Protein AF-A0A958UE60-F1 (afdb_monomer_lite)

Secondary structure (DSSP, 8-state):
-HHHHHHHHHHHHHHHHHHTT--HHHHH---TT-S--HHHHHHHHHHHHHHHHHT--

Structure (mmCIF, N/CA/C/O backbone):
data_AF-A0A958UE60-F1
#
_entry.id   AF-A0A958UE60-F1
#
loop_
_atom_site.group_PDB
_atom_site.id
_atom_site.type_symbol
_atom_site.label_atom_id
_atom_site.label_alt_id
_atom_site.label_comp_id
_atom_site.label_asym_id
_atom_site.label_entity_id
_atom_site.label_seq_id
_atom_site.pdbx_PDB_ins_code
_atom_site.Cartn_x
_atom_site.Cartn_y
_atom_site.Cartn_z
_atom_site.occupancy
_atom_site.B_iso_or_equiv
_atom_site.auth_seq_id
_atom_site.auth_comp_id
_atom_site.auth_asym_id
_atom_site.auth_atom_id
_atom_site.pdbx_PDB_model_num
ATOM 1 N N . MET A 1 1 ? -15.034 6.060 16.533 1.00 83.62 1 MET A N 1
ATOM 2 C CA . MET A 1 1 ? -13.603 5.738 16.351 1.00 83.62 1 MET A CA 1
ATOM 3 C C . MET A 1 1 ? -13.398 4.295 15.917 1.00 83.62 1 MET A C 1
ATOM 5 O O . MET A 1 1 ? -12.675 4.085 14.954 1.00 83.62 1 MET A O 1
ATOM 9 N N . GLU A 1 2 ? -14.048 3.314 16.552 1.00 91.69 2 GLU A N 1
ATOM 10 C CA . GLU A 1 2 ? -13.913 1.891 16.185 1.00 91.69 2 GLU A CA 1
ATOM 11 C C . GLU A 1 2 ? -14.213 1.621 14.704 1.00 91.69 2 GLU A C 1
ATOM 13 O O . GLU A 1 2 ? -13.390 1.048 13.998 1.00 91.69 2 GLU A O 1
ATOM 18 N N . LYS A 1 3 ? -15.329 2.151 14.184 1.00 95.69 3 LYS A N 1
ATOM 19 C CA . LYS A 1 3 ? -15.686 2.034 12.760 1.00 95.69 3 LYS A CA 1
ATOM 20 C C . LYS A 1 3 ? -14.606 2.593 11.821 1.00 95.69 3 LYS A C 1
ATOM 22 O O . LYS A 1 3 ? -14.321 1.992 10.792 1.00 95.69 3 LYS A O 1
ATOM 27 N N . GLN A 1 4 ? -13.994 3.727 12.16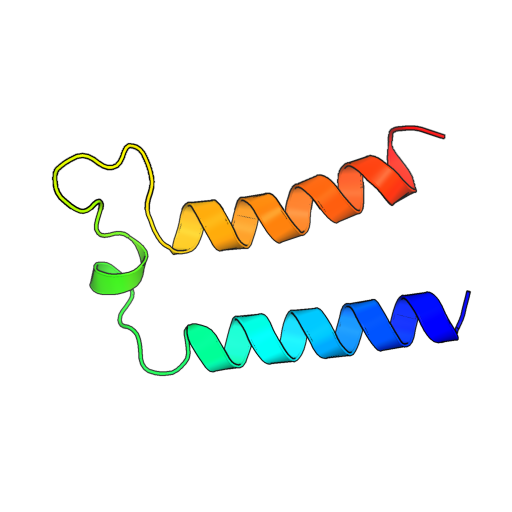4 1.00 93.69 4 GLN A N 1
ATOM 28 C CA . GLN A 1 4 ? -12.925 4.347 11.373 1.00 93.69 4 GLN A CA 1
ATOM 29 C C . GLN A 1 4 ? -11.658 3.481 11.357 1.00 93.69 4 GLN A C 1
ATOM 31 O O . GLN A 1 4 ? -11.021 3.342 10.314 1.00 93.69 4 GLN A O 1
ATOM 36 N N . VAL A 1 5 ? -11.319 2.866 12.492 1.00 94.00 5 VAL A N 1
ATOM 37 C CA . VAL A 1 5 ? -10.189 1.934 12.598 1.00 94.00 5 VAL A CA 1
ATOM 38 C C . VAL A 1 5 ? -10.444 0.661 11.785 1.00 94.00 5 VAL A C 1
ATOM 40 O O . VAL A 1 5 ? -9.540 0.195 11.092 1.00 94.00 5 VAL A O 1
ATOM 43 N N . GLU A 1 6 ? -11.664 0.124 11.797 1.00 97.69 6 GLU A N 1
ATOM 44 C CA . GLU A 1 6 ? -12.012 -1.045 10.978 1.00 97.69 6 GLU A CA 1
ATOM 45 C C . GLU A 1 6 ? -11.971 -0.739 9.476 1.00 97.69 6 GLU A C 1
ATOM 47 O O . GLU A 1 6 ? -11.403 -1.514 8.704 1.00 97.69 6 GLU A O 1
ATOM 52 N N . ILE A 1 7 ? -12.456 0.435 9.058 1.00 95.62 7 ILE A N 1
ATOM 53 C CA . ILE A 1 7 ? -12.319 0.904 7.670 1.00 95.62 7 ILE A CA 1
ATOM 54 C C . ILE A 1 7 ? -10.838 1.031 7.282 1.00 95.62 7 ILE A C 1
ATOM 56 O O . ILE A 1 7 ? -10.439 0.568 6.213 1.00 95.62 7 ILE A O 1
ATOM 60 N N . LEU A 1 8 ? -9.994 1.596 8.154 1.00 95.00 8 LEU A N 1
ATOM 61 C CA . LEU A 1 8 ? -8.551 1.695 7.910 1.00 95.00 8 LEU A CA 1
ATOM 62 C C . LEU A 1 8 ? -7.910 0.313 7.708 1.00 95.00 8 LEU A C 1
ATOM 64 O O . LEU A 1 8 ? -7.110 0.134 6.786 1.00 95.00 8 LEU A O 1
ATOM 68 N N . LYS A 1 9 ? -8.256 -0.671 8.547 1.00 96.19 9 LYS A N 1
ATOM 69 C CA . LYS A 1 9 ? -7.758 -2.049 8.416 1.00 96.19 9 LYS A CA 1
ATOM 70 C C . LYS A 1 9 ? -8.221 -2.692 7.110 1.00 96.19 9 LYS A C 1
ATOM 72 O O . LYS A 1 9 ? -7.402 -3.311 6.431 1.00 96.19 9 LYS A O 1
ATOM 77 N N . ALA A 1 10 ? -9.494 -2.535 6.747 1.00 97.25 10 ALA A N 1
ATOM 78 C CA . ALA A 1 10 ? -10.042 -3.062 5.499 1.00 97.25 10 ALA A CA 1
ATOM 79 C C . ALA A 1 10 ? -9.326 -2.466 4.276 1.00 97.25 10 ALA A C 1
ATOM 81 O O . ALA A 1 10 ? -8.864 -3.212 3.413 1.00 97.25 10 ALA A O 1
ATOM 82 N N . ASN A 1 11 ? -9.123 -1.146 4.255 1.00 95.69 11 ASN A N 1
ATOM 83 C CA . ASN A 1 11 ? -8.401 -0.465 3.179 1.00 95.69 11 ASN A CA 1
ATOM 84 C C . ASN A 1 11 ? -6.948 -0.946 3.066 1.00 95.69 11 ASN A C 1
ATOM 86 O O . ASN A 1 11 ? -6.480 -1.231 1.966 1.00 95.69 11 ASN A O 1
ATOM 90 N N . ARG A 1 12 ? -6.236 -1.100 4.192 1.00 96.19 12 ARG A N 1
ATOM 91 C CA . ARG A 1 12 ? -4.857 -1.619 4.190 1.00 96.19 12 ARG A CA 1
ATOM 92 C C . ARG A 1 12 ? -4.775 -3.052 3.664 1.00 96.19 12 ARG A C 1
ATOM 94 O O . ARG A 1 12 ? -3.870 -3.348 2.891 1.00 96.19 12 ARG A O 1
ATOM 101 N N . LYS A 1 13 ? -5.724 -3.921 4.028 1.00 97.94 13 LYS A N 1
ATOM 102 C CA . LYS A 1 13 ? -5.815 -5.282 3.471 1.00 97.94 13 LYS A CA 1
ATOM 103 C C . LYS A 1 13 ? -6.076 -5.261 1.964 1.00 97.94 13 LYS A C 1
ATOM 105 O O . LYS A 1 13 ? -5.417 -5.993 1.235 1.00 97.94 13 LYS A O 1
ATOM 110 N N . GLY A 1 14 ? -6.976 -4.394 1.498 1.00 97.69 14 GLY A N 1
ATOM 111 C CA . GLY A 1 14 ? -7.244 -4.216 0.069 1.00 97.69 14 GLY A CA 1
ATOM 112 C C . GLY A 1 14 ? -5.998 -3.784 -0.706 1.00 97.69 14 GLY A C 1
ATOM 113 O O . GLY A 1 14 ? -5.661 -4.396 -1.712 1.00 97.69 14 GLY A O 1
ATOM 114 N N . ILE A 1 15 ? -5.259 -2.793 -0.196 1.00 96.94 15 ILE A N 1
ATOM 115 C CA . ILE A 1 15 ? -4.006 -2.331 -0.815 1.00 96.94 15 ILE A CA 1
ATOM 116 C C . ILE A 1 15 ? -2.964 -3.454 -0.876 1.00 96.94 15 ILE A C 1
ATOM 118 O O . ILE A 1 15 ? -2.309 -3.602 -1.903 1.00 96.94 15 ILE A O 1
ATOM 122 N N . LEU A 1 16 ? -2.819 -4.255 0.186 1.00 97.31 16 LEU A N 1
ATOM 123 C CA . LEU A 1 16 ? -1.896 -5.395 0.195 1.00 97.31 16 LEU A CA 1
ATOM 124 C C . LEU A 1 16 ? -2.266 -6.442 -0.860 1.00 97.31 16 LEU A C 1
ATOM 126 O O . LEU A 1 16 ? -1.390 -6.886 -1.592 1.00 97.31 16 LEU A O 1
ATOM 130 N N . SER A 1 17 ? -3.552 -6.777 -0.982 1.00 98.06 17 SER A N 1
A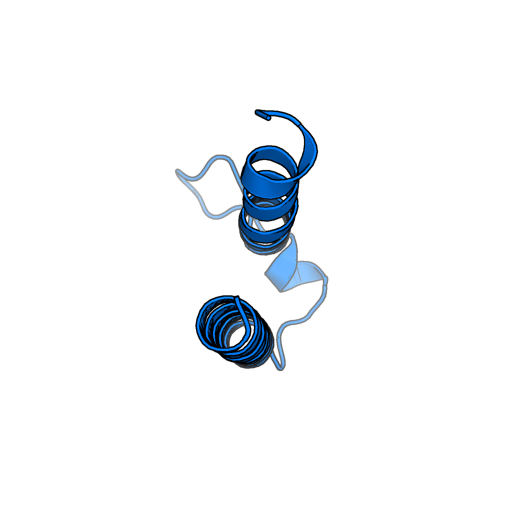TOM 131 C CA . SER A 1 17 ? -4.033 -7.718 -2.000 1.00 98.06 17 SER A CA 1
ATOM 132 C C . SER A 1 17 ? -3.785 -7.208 -3.425 1.00 98.06 17 SER A C 1
ATOM 134 O O . SER A 1 17 ? -3.405 -7.983 -4.295 1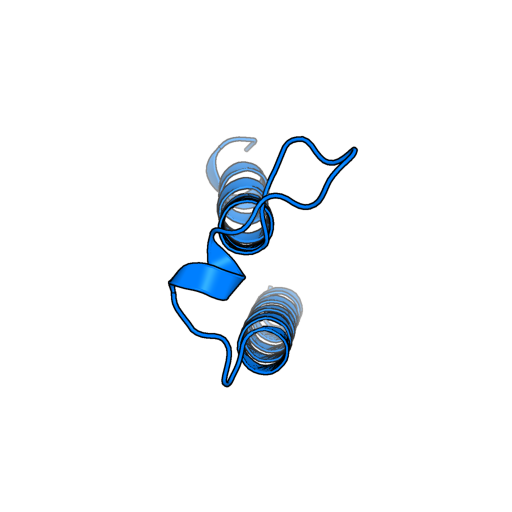.00 98.06 17 SER A O 1
ATOM 136 N N . LEU A 1 18 ? -3.913 -5.897 -3.667 1.00 96.94 18 LEU A N 1
ATOM 137 C CA . LEU A 1 18 ? -3.639 -5.296 -4.981 1.00 96.94 18 LEU A CA 1
ATOM 138 C C . LEU A 1 18 ? -2.174 -5.405 -5.421 1.00 96.94 18 LEU A C 1
ATOM 140 O O . LEU A 1 18 ? -1.898 -5.363 -6.619 1.00 96.94 18 LEU A O 1
ATOM 144 N N . ILE A 1 19 ? -1.240 -5.492 -4.474 1.00 97.50 19 ILE A N 1
ATOM 145 C CA . ILE A 1 19 ? 0.197 -5.587 -4.765 1.00 97.50 19 ILE A CA 1
ATOM 146 C C . ILE A 1 19 ? 0.754 -7.000 -4.564 1.00 97.50 19 ILE A C 1
ATOM 148 O O . ILE A 1 19 ? 1.953 -7.221 -4.747 1.00 97.50 19 ILE A O 1
ATOM 152 N N . GLU A 1 20 ? -0.094 -7.948 -4.177 1.00 97.94 20 GLU A N 1
ATOM 153 C CA . GLU A 1 20 ? 0.289 -9.330 -3.934 1.00 97.94 20 GLU A CA 1
ATOM 154 C C . GLU A 1 20 ? 0.795 -9.988 -5.228 1.00 97.94 20 GLU A C 1
ATOM 156 O O . GLU A 1 20 ? 0.250 -9.788 -6.312 1.00 97.94 20 GLU A O 1
ATOM 161 N N . GLY A 1 21 ? 1.894 -10.739 -5.132 1.00 97.88 21 GLY A N 1
ATOM 162 C CA . GLY A 1 21 ? 2.527 -11.387 -6.286 1.00 97.88 21 GLY A CA 1
ATOM 163 C C . GLY A 1 21 ? 3.375 -10.470 -7.179 1.00 97.88 21 GLY A C 1
ATOM 164 O O . GLY A 1 21 ? 4.044 -10.970 -8.084 1.00 97.88 21 GLY A O 1
ATOM 165 N N . LEU A 1 22 ? 3.419 -9.155 -6.928 1.00 98.25 22 LEU A N 1
ATOM 166 C CA . LEU A 1 22 ? 4.335 -8.261 -7.638 1.00 98.25 22 LEU A CA 1
ATOM 167 C C . LEU A 1 22 ? 5.770 -8.416 -7.124 1.00 98.25 22 LEU A C 1
ATOM 169 O O . LEU A 1 22 ? 6.041 -8.393 -5.924 1.00 98.25 22 LEU A O 1
ATOM 173 N N . SER A 1 23 ? 6.720 -8.496 -8.052 1.00 98.44 23 SER A N 1
ATOM 174 C CA . SER A 1 23 ? 8.142 -8.409 -7.719 1.00 98.44 23 SER A CA 1
ATOM 175 C C . SER A 1 23 ? 8.530 -6.990 -7.287 1.00 98.44 23 SER A C 1
ATOM 177 O O . SER A 1 23 ? 7.933 -5.998 -7.715 1.00 98.44 23 SER A O 1
ATOM 179 N N . ILE A 1 24 ? 9.617 -6.869 -6.519 1.00 97.94 24 ILE A N 1
ATOM 180 C CA . ILE A 1 24 ? 10.231 -5.577 -6.157 1.00 97.94 24 ILE A CA 1
ATOM 181 C C . ILE A 1 24 ? 10.471 -4.704 -7.399 1.00 97.94 24 ILE A C 1
ATOM 183 O O . ILE A 1 24 ? 10.238 -3.497 -7.367 1.00 97.94 24 ILE A O 1
ATOM 187 N N . MET A 1 25 ? 10.908 -5.305 -8.509 1.00 98.38 25 MET A N 1
ATOM 188 C CA . MET A 1 25 ? 11.147 -4.583 -9.759 1.00 98.38 25 MET A CA 1
ATOM 189 C C . MET A 1 25 ? 9.850 -3.995 -10.332 1.00 98.38 25 MET A C 1
ATOM 191 O O . MET A 1 25 ? 9.836 -2.834 -10.736 1.00 98.38 25 MET A O 1
ATOM 195 N N . GLN A 1 26 ? 8.756 -4.761 -10.340 1.00 98.38 26 GLN A N 1
ATOM 196 C CA . GLN A 1 26 ? 7.452 -4.279 -10.809 1.00 98.38 26 GLN A CA 1
ATOM 197 C C . GLN A 1 26 ? 6.906 -3.168 -9.908 1.00 98.38 26 GLN A C 1
ATOM 199 O O . GLN A 1 26 ? 6.416 -2.163 -10.417 1.00 98.38 26 GLN A O 1
ATOM 204 N N . LEU A 1 27 ? 7.064 -3.294 -8.588 1.00 98.44 27 LEU A N 1
ATOM 205 C CA . LEU A 1 27 ? 6.652 -2.260 -7.632 1.00 98.44 27 LEU A CA 1
ATOM 206 C C . LEU A 1 27 ? 7.378 -0.927 -7.844 1.00 98.44 27 LEU A C 1
ATOM 208 O O . LEU A 1 27 ? 6.795 0.137 -7.627 1.00 98.44 27 LEU A O 1
ATOM 212 N N . ASN A 1 28 ? 8.640 -0.988 -8.272 1.00 98.50 28 ASN A N 1
ATOM 213 C CA . ASN A 1 28 ? 9.492 0.182 -8.455 1.00 98.50 28 ASN A CA 1
ATOM 214 C C . ASN A 1 28 ? 9.513 0.722 -9.893 1.00 98.50 28 ASN A C 1
ATOM 216 O O . ASN A 1 28 ? 10.069 1.799 -10.130 1.00 98.50 28 ASN A O 1
ATOM 220 N N . LYS A 1 29 ? 8.894 0.028 -10.855 1.00 98.50 29 LYS A N 1
ATOM 221 C CA . LYS A 1 29 ? 8.837 0.473 -12.250 1.00 98.50 29 LYS A CA 1
ATOM 222 C C . LYS A 1 29 ? 8.003 1.750 -12.370 1.00 98.50 29 LYS A C 1
ATOM 224 O O . LYS A 1 29 ? 6.851 1.786 -11.953 1.00 98.50 29 LYS A O 1
ATOM 229 N N . ILE A 1 30 ? 8.574 2.771 -13.007 1.00 98.56 30 ILE A N 1
ATOM 230 C CA . ILE A 1 30 ? 7.851 3.971 -13.446 1.00 98.56 30 ILE A CA 1
ATOM 231 C C . ILE A 1 30 ? 7.416 3.746 -14.906 1.00 98.56 30 ILE A C 1
ATOM 233 O O . ILE A 1 30 ? 8.289 3.561 -15.766 1.00 98.56 30 ILE A O 1
ATOM 237 N N . PRO A 1 31 ? 6.105 3.690 -15.211 1.00 97.62 31 PRO A N 1
ATOM 238 C CA . PRO A 1 31 ? 5.624 3.578 -16.586 1.00 97.62 31 PRO A CA 1
ATOM 239 C C . PRO A 1 31 ? 5.871 4.867 -17.383 1.00 97.62 31 PRO A C 1
ATOM 241 O O . PRO A 1 31 ? 5.964 5.958 -16.821 1.00 97.62 31 PRO A O 1
ATOM 244 N N . GLN A 1 32 ? 5.954 4.757 -18.710 1.00 98.06 32 GLN A N 1
ATOM 245 C CA . GLN A 1 32 ? 6.130 5.925 -19.577 1.00 98.06 32 GLN A CA 1
ATOM 246 C C . GLN A 1 32 ? 4.963 6.909 -19.401 1.00 98.06 32 GLN A C 1
ATOM 248 O O . GLN A 1 32 ? 3.803 6.507 -19.382 1.00 98.06 32 GLN A O 1
ATOM 253 N N . GLY A 1 33 ? 5.278 8.198 -19.260 1.00 98.00 33 GLY A N 1
ATOM 254 C CA . GLY A 1 33 ? 4.284 9.252 -19.024 1.00 98.00 33 GLY A CA 1
ATOM 255 C C . GLY A 1 33 ? 3.875 9.434 -17.556 1.00 98.00 33 GLY A C 1
ATOM 256 O O . GLY A 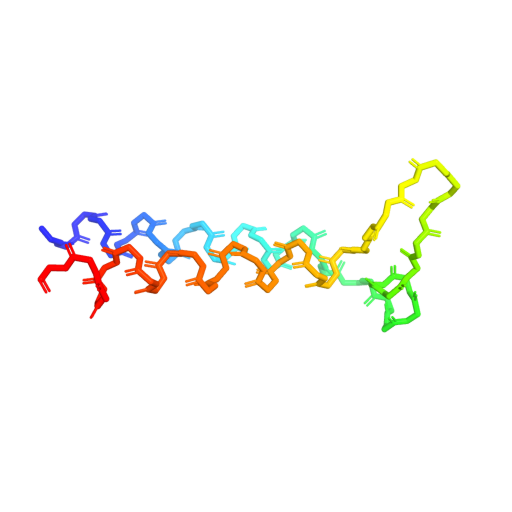1 33 ? 3.229 10.430 -17.236 1.00 98.00 33 GLY A O 1
ATOM 257 N N . PHE A 1 34 ? 4.294 8.545 -16.650 1.00 98.19 34 PHE A N 1
ATOM 258 C CA . PHE A 1 34 ? 4.083 8.691 -15.209 1.00 98.19 34 PHE A CA 1
ATOM 259 C C . PHE A 1 34 ? 5.334 9.232 -14.512 1.00 98.19 34 PHE A C 1
ATOM 261 O O . PHE A 1 34 ? 6.456 9.096 -14.996 1.00 98.19 34 P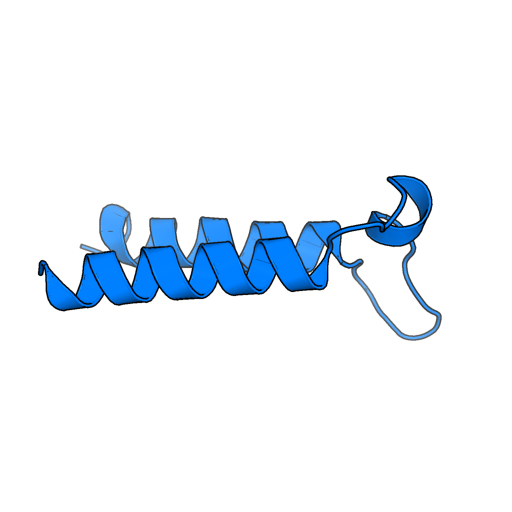HE A O 1
ATOM 268 N N . LYS A 1 35 ? 5.132 9.854 -13.345 1.00 97.81 35 LYS A N 1
ATOM 269 C CA . LYS A 1 35 ? 6.207 10.435 -12.518 1.00 97.81 35 LYS A CA 1
ATOM 270 C C . LYS A 1 35 ? 6.507 9.634 -11.246 1.00 97.81 35 LYS A C 1
ATOM 272 O O . LYS A 1 35 ? 7.392 10.016 -10.489 1.00 97.81 35 LYS A O 1
ATOM 277 N N . ASN A 1 36 ? 5.765 8.559 -10.983 1.00 98.12 36 ASN A N 1
ATOM 278 C CA . ASN A 1 36 ? 5.907 7.728 -9.789 1.00 98.12 36 ASN A CA 1
ATOM 279 C C . ASN A 1 36 ? 5.645 6.245 -10.106 1.00 98.12 36 ASN A C 1
ATOM 281 O O . ASN A 1 36 ? 5.330 5.887 -11.242 1.00 98.12 36 ASN A O 1
ATOM 285 N N . ASN A 1 37 ? 5.838 5.386 -9.106 1.00 98.44 37 ASN A N 1
ATOM 286 C CA . ASN A 1 37 ? 5.648 3.940 -9.194 1.00 98.44 37 ASN A CA 1
ATOM 287 C C . ASN A 1 37 ? 4.630 3.451 -8.147 1.00 98.44 37 ASN A C 1
ATOM 289 O O . ASN A 1 37 ? 4.125 4.226 -7.329 1.00 98.44 37 ASN A O 1
ATOM 293 N N . ILE A 1 38 ? 4.307 2.157 -8.178 1.00 98.38 38 ILE A N 1
ATOM 294 C CA . ILE A 1 38 ? 3.317 1.550 -7.274 1.00 98.38 38 ILE A CA 1
ATOM 295 C C . ILE A 1 38 ? 3.752 1.707 -5.813 1.00 98.38 38 ILE A C 1
ATOM 297 O O . ILE A 1 38 ? 2.942 2.118 -4.981 1.00 98.38 38 ILE A O 1
ATOM 301 N N . ALA A 1 39 ? 5.029 1.455 -5.507 1.00 98.19 39 ALA A N 1
ATOM 302 C CA . ALA A 1 39 ? 5.563 1.590 -4.151 1.00 98.19 39 ALA A CA 1
ATOM 303 C C . ALA A 1 39 ? 5.374 3.012 -3.592 1.00 98.19 39 ALA A C 1
ATOM 305 O O . ALA A 1 39 ? 4.923 3.178 -2.457 1.00 98.19 39 ALA A O 1
ATOM 306 N N . TRP A 1 40 ? 5.646 4.036 -4.406 1.00 98.44 40 TRP A N 1
ATOM 307 C CA . TRP A 1 40 ? 5.444 5.436 -4.039 1.00 98.44 40 TRP A CA 1
ATOM 308 C C . TRP A 1 40 ? 3.972 5.732 -3.738 1.00 98.44 40 TRP A C 1
ATOM 310 O O . TRP A 1 40 ? 3.669 6.346 -2.718 1.00 98.44 40 TRP A O 1
ATOM 320 N N . ASN A 1 41 ? 3.046 5.251 -4.575 1.00 98.19 41 ASN A N 1
ATOM 321 C CA . ASN A 1 41 ? 1.611 5.466 -4.364 1.00 98.19 41 ASN A CA 1
ATOM 322 C C . ASN A 1 41 ? 1.109 4.788 -3.073 1.00 98.19 41 ASN A C 1
ATOM 324 O O . ASN A 1 41 ? 0.358 5.401 -2.314 1.00 98.19 41 ASN A O 1
ATOM 328 N N . VAL A 1 42 ? 1.566 3.566 -2.769 1.00 97.81 42 VAL A N 1
ATOM 329 C CA . VAL A 1 42 ? 1.228 2.866 -1.512 1.00 97.81 42 VAL A CA 1
ATOM 330 C C . VAL A 1 42 ? 1.771 3.615 -0.292 1.00 97.81 42 VAL A C 1
ATOM 332 O O . VAL A 1 42 ? 1.041 3.832 0.678 1.00 97.81 42 VAL A O 1
ATOM 335 N N . ALA A 1 43 ? 3.030 4.056 -0.344 1.00 97.00 43 ALA A N 1
ATOM 336 C CA . ALA A 1 43 ? 3.636 4.837 0.731 1.00 97.00 43 ALA A CA 1
ATOM 337 C C . ALA A 1 43 ? 2.906 6.173 0.944 1.00 97.00 43 ALA A C 1
ATOM 339 O O . ALA A 1 43 ? 2.637 6.551 2.085 1.00 97.00 43 ALA A O 1
ATOM 340 N N . HIS A 1 44 ? 2.524 6.851 -0.144 1.00 97.00 44 HIS A N 1
ATOM 341 C CA . HIS A 1 44 ? 1.768 8.100 -0.100 1.00 97.00 44 HIS A CA 1
ATOM 342 C C . HIS A 1 44 ? 0.409 7.929 0.599 1.00 97.00 44 HIS A C 1
ATOM 344 O O . HIS A 1 44 ? 0.047 8.745 1.448 1.00 97.00 44 HIS A O 1
ATOM 350 N N . LEU A 1 45 ? -0.326 6.847 0.309 1.00 96.19 45 LEU A N 1
ATOM 351 C CA . LEU A 1 45 ? -1.587 6.537 0.998 1.00 96.19 45 LEU A CA 1
ATOM 352 C C . LEU A 1 45 ? -1.385 6.350 2.509 1.00 96.19 45 LEU A C 1
ATOM 354 O O . LEU A 1 45 ? -2.167 6.869 3.308 1.00 96.19 45 LEU A O 1
ATOM 358 N N . LEU A 1 46 ? -0.327 5.638 2.908 1.00 94.38 46 LEU A N 1
ATOM 359 C CA . LEU A 1 46 ? -0.027 5.385 4.316 1.00 94.38 46 LEU A CA 1
ATOM 360 C C . LEU A 1 46 ? 0.345 6.671 5.066 1.00 94.38 46 LEU A C 1
ATOM 362 O O . LEU A 1 46 ? -0.217 6.944 6.131 1.00 94.38 46 LEU A O 1
ATOM 366 N N . VAL A 1 47 ? 1.283 7.451 4.520 1.00 95.44 47 VAL A N 1
ATOM 367 C CA . VAL A 1 47 ? 1.816 8.640 5.197 1.00 95.44 47 VAL A CA 1
ATOM 368 C C . VAL A 1 47 ? 0.785 9.761 5.260 1.00 95.44 47 VAL A C 1
ATOM 370 O O . VAL A 1 47 ? 0.635 10.373 6.313 1.00 95.44 47 VAL A O 1
ATOM 373 N N . THR A 1 48 ? 0.005 9.992 4.200 1.00 95.44 48 THR A N 1
ATOM 374 C CA . THR A 1 48 ? -1.029 11.035 4.204 1.00 95.44 48 THR A CA 1
ATOM 375 C C . THR A 1 48 ? -2.098 10.747 5.253 1.00 95.44 48 THR A C 1
ATOM 377 O O . THR A 1 48 ? -2.445 11.644 6.017 1.00 95.44 48 THR A O 1
ATOM 380 N N . GLN A 1 49 ? -2.547 9.493 5.394 1.00 93.19 49 GLN A N 1
ATOM 381 C CA . GLN A 1 49 ? -3.476 9.123 6.467 1.00 93.19 49 GLN A CA 1
ATOM 382 C C . GLN A 1 49 ? -2.896 9.429 7.857 1.00 93.19 49 GLN A C 1
ATOM 384 O O . GLN A 1 49 ? -3.603 9.940 8.723 1.00 93.19 49 GLN A O 1
ATOM 389 N N . GLN A 1 50 ? -1.613 9.133 8.077 1.00 92.50 50 GLN A N 1
ATOM 390 C CA . GLN A 1 50 ? -0.951 9.409 9.351 1.00 92.50 50 GLN A CA 1
ATOM 391 C C . GLN A 1 50 ? -0.830 10.917 9.615 1.00 92.50 50 GLN A C 1
ATOM 393 O O . GLN A 1 50 ? -1.105 11.368 10.724 1.00 92.50 50 GLN A O 1
ATOM 398 N N . LEU A 1 51 ? -0.469 11.705 8.600 1.00 95.50 51 LEU A N 1
ATOM 399 C CA . LEU A 1 51 ? -0.367 13.161 8.710 1.00 95.50 51 LEU A CA 1
ATOM 400 C C . LEU A 1 51 ? -1.717 13.794 9.065 1.00 95.50 51 LEU A C 1
ATOM 402 O O . LEU A 1 51 ? -1.775 14.613 9.980 1.00 95.50 51 LEU A O 1
ATOM 406 N N . LEU A 1 52 ? -2.795 13.375 8.396 1.00 92.50 52 LEU A N 1
ATOM 407 C CA . LEU A 1 52 ? -4.148 13.867 8.667 1.00 92.50 52 LEU A CA 1
ATOM 408 C C . LEU A 1 52 ? -4.600 13.554 10.101 1.00 92.50 52 LEU A C 1
ATOM 410 O O . LEU A 1 52 ? -5.231 14.393 10.732 1.00 92.50 52 LEU A O 1
ATOM 414 N N . CYS A 1 53 ? -4.277 12.367 10.624 1.00 90.69 53 CYS A N 1
ATOM 415 C CA . CYS A 1 53 ? -4.714 11.957 11.961 1.00 90.69 53 CYS A CA 1
ATOM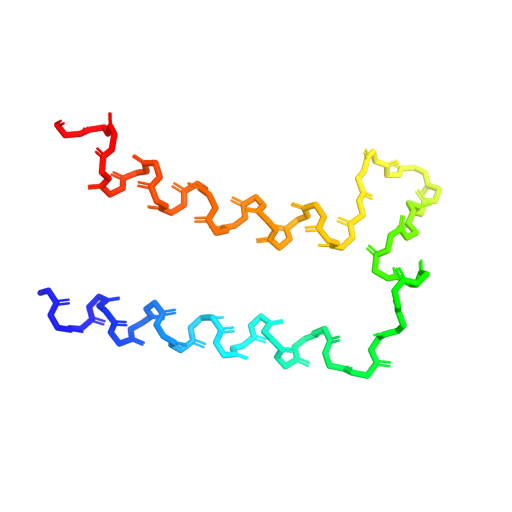 416 C C . CYS A 1 53 ? -3.875 12.531 13.105 1.00 90.69 53 CYS A C 1
ATOM 418 O O . CYS A 1 53 ? -4.409 12.720 14.192 1.00 90.69 53 CYS A O 1
ATOM 420 N N . TYR A 1 54 ? -2.574 12.736 12.896 1.00 90.56 54 TYR A N 1
ATOM 421 C CA . TYR A 1 54 ? -1.647 12.993 14.004 1.00 90.56 54 TYR A CA 1
ATOM 422 C C . TYR A 1 54 ? -0.848 14.292 13.880 1.00 90.56 54 TYR A C 1
ATOM 424 O O . TYR A 1 54 ? -0.137 14.636 14.818 1.00 90.56 54 TYR A O 1
ATOM 432 N N . LYS A 1 55 ? -0.907 14.995 12.741 1.00 89.69 55 LYS A N 1
ATOM 433 C CA . LYS A 1 55 ? -0.107 16.212 12.505 1.00 89.69 55 LYS A CA 1
ATOM 434 C C . LYS A 1 55 ? -0.939 17.462 12.197 1.00 89.69 55 LYS A C 1
ATOM 436 O O . LYS A 1 55 ? -0.390 18.556 12.207 1.00 89.69 55 LYS A O 1
ATOM 441 N N . LEU A 1 56 ? -2.229 17.314 11.892 1.00 79.88 56 LEU A N 1
ATOM 442 C CA . LEU A 1 56 ? -3.136 18.427 11.571 1.00 79.88 56 LEU A CA 1
ATOM 443 C C . LEU A 1 56 ? -4.173 18.711 12.675 1.00 79.88 56 LEU A C 1
ATOM 445 O O . LEU A 1 56 ? -5.175 19.370 12.408 1.00 79.88 56 LEU A O 1
ATOM 449 N N . SER A 1 57 ? -3.959 18.194 13.887 1.00 58.50 57 SER A N 1
ATOM 450 C CA . SER A 1 57 ? -4.761 18.485 15.087 1.00 58.50 57 SER A CA 1
ATOM 451 C C . SER A 1 57 ? -3.930 19.210 16.128 1.00 58.50 57 SER A C 1
ATOM 453 O O . SER A 1 57 ? -2.718 18.908 16.202 1.00 58.50 57 SER A O 1
#

Radius of gyration: 13.74 Å; chains: 1; bounding box: 27×30×36 Å

Sequence (57 aa):
MEKQVEILKANRKGILSLIEGLSIMQLNKIPQGFKNNIAWNVAHLLVTQQLLCYKLS

Foldseek 3Di:
DVVVVVVVVVVLVVLCVVCPPPDPCQQADADPPGDGGNVVVNVCVVVVVVCVVPVPD

pLDDT: mean 95.29, std 6.05, range [58.5, 98.56]